Protein AF-A0A351PUJ9-F1 (afdb_monomer_lite)

Structure (mmCIF, N/CA/C/O backbone):
data_AF-A0A351PUJ9-F1
#
_entry.id   AF-A0A351PUJ9-F1
#
loop_
_atom_site.group_PDB
_atom_site.id
_atom_site.type_symbol
_atom_site.label_atom_id
_atom_site.label_alt_id
_atom_site.label_comp_id
_atom_site.label_asym_id
_atom_site.label_entity_id
_atom_site.label_seq_id
_atom_site.pdbx_PDB_ins_code
_atom_site.Cartn_x
_atom_site.Cartn_y
_atom_site.Cartn_z
_atom_site.occupancy
_atom_site.B_iso_or_equiv
_atom_site.auth_seq_id
_atom_site.auth_comp_id
_atom_site.auth_asym_id
_atom_site.auth_atom_id
_atom_site.pdbx_PDB_model_num
ATOM 1 N N . MET A 1 1 ? 16.193 2.023 -8.581 1.00 80.88 1 MET A N 1
ATOM 2 C CA . MET A 1 1 ? 16.525 2.423 -7.193 1.00 80.88 1 MET A CA 1
ATOM 3 C C . MET A 1 1 ? 15.844 3.734 -6.791 1.00 80.88 1 MET A C 1
ATOM 5 O O . MET A 1 1 ? 15.131 3.721 -5.800 1.00 80.88 1 MET A O 1
ATOM 9 N N . LEU A 1 2 ? 15.956 4.816 -7.578 1.00 89.56 2 LEU A N 1
ATOM 10 C CA . LEU A 1 2 ? 15.273 6.098 -7.311 1.00 89.56 2 LEU A CA 1
ATOM 11 C C . LEU A 1 2 ? 13.750 5.956 -7.103 1.00 89.56 2 LEU A C 1
ATOM 13 O O . LEU A 1 2 ? 13.223 6.406 -6.091 1.00 89.56 2 LEU A O 1
ATOM 17 N N . TRP A 1 3 ? 13.054 5.259 -8.008 1.00 88.69 3 TRP A N 1
ATOM 18 C CA . TRP A 1 3 ? 11.604 5.037 -7.907 1.00 88.69 3 TRP A CA 1
ATOM 19 C C . TRP A 1 3 ? 11.187 4.289 -6.636 1.00 88.69 3 TRP A C 1
ATOM 21 O O . TRP A 1 3 ? 10.199 4.667 -6.012 1.00 88.69 3 TRP A O 1
ATOM 31 N N . LYS A 1 4 ? 11.984 3.300 -6.194 1.00 90.38 4 LYS A N 1
ATOM 32 C CA . LYS A 1 4 ? 11.717 2.564 -4.948 1.00 90.38 4 LYS A CA 1
ATOM 33 C C . LYS A 1 4 ? 11.700 3.505 -3.737 1.00 90.38 4 LYS A C 1
ATOM 35 O O . LYS A 1 4 ? 10.808 3.392 -2.900 1.00 90.38 4 LYS A O 1
ATOM 40 N N . VAL A 1 5 ? 12.653 4.446 -3.685 1.00 92.44 5 VAL A N 1
ATOM 41 C CA . VAL A 1 5 ? 12.770 5.466 -2.627 1.00 92.44 5 VAL A CA 1
ATOM 42 C C . VAL A 1 5 ? 11.582 6.427 -2.667 1.00 92.44 5 VAL A C 1
ATOM 44 O O . VAL A 1 5 ? 10.993 6.702 -1.628 1.00 92.44 5 VAL A O 1
ATOM 47 N N . ILE A 1 6 ? 11.201 6.916 -3.852 1.00 93.00 6 ILE A N 1
ATOM 48 C CA . ILE A 1 6 ? 10.072 7.850 -4.007 1.00 93.00 6 ILE A CA 1
ATOM 49 C C . ILE A 1 6 ? 8.769 7.205 -3.522 1.00 93.00 6 ILE A C 1
ATOM 51 O O . ILE A 1 6 ? 8.042 7.811 -2.738 1.00 93.00 6 ILE A O 1
ATOM 55 N N . ILE A 1 7 ? 8.502 5.960 -3.931 1.00 92.44 7 ILE A N 1
ATOM 56 C CA . ILE A 1 7 ? 7.315 5.208 -3.500 1.00 92.44 7 ILE A CA 1
ATOM 57 C C . ILE A 1 7 ? 7.341 4.983 -1.984 1.00 92.44 7 ILE A C 1
ATOM 59 O O . ILE A 1 7 ? 6.320 5.178 -1.328 1.00 92.44 7 ILE A O 1
ATOM 63 N N . LEU A 1 8 ? 8.502 4.657 -1.401 1.00 93.62 8 LEU A N 1
ATOM 64 C CA . LEU A 1 8 ? 8.636 4.522 0.052 1.00 93.62 8 LEU A CA 1
ATOM 65 C C . LEU A 1 8 ? 8.309 5.834 0.780 1.00 93.62 8 LEU A C 1
ATOM 67 O O . LEU A 1 8 ? 7.551 5.821 1.746 1.00 93.62 8 LEU A O 1
ATOM 71 N N . LEU A 1 9 ? 8.857 6.964 0.324 1.00 93.38 9 LEU A N 1
ATOM 72 C CA . LEU A 1 9 ? 8.599 8.273 0.930 1.00 93.38 9 LEU A CA 1
ATOM 73 C C . LEU A 1 9 ? 7.112 8.645 0.854 1.00 93.38 9 LEU A C 1
ATOM 75 O O . LEU A 1 9 ? 6.554 9.133 1.837 1.00 93.38 9 LEU A O 1
ATOM 79 N N . LEU A 1 10 ? 6.454 8.356 -0.275 1.00 92.00 10 LEU A N 1
ATOM 80 C CA . LEU A 1 10 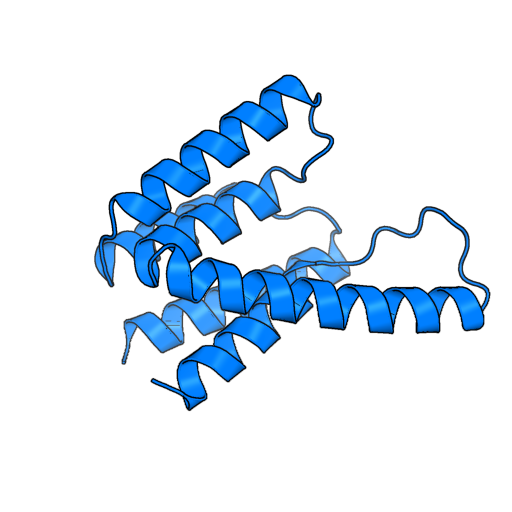? 5.011 8.546 -0.430 1.00 92.00 10 LEU A CA 1
ATOM 81 C C . LEU A 1 10 ? 4.212 7.654 0.527 1.00 92.00 10 LEU A C 1
ATOM 83 O O . LEU A 1 10 ? 3.301 8.148 1.185 1.00 92.00 10 LEU A O 1
ATOM 87 N N . LEU A 1 11 ? 4.572 6.374 0.663 1.00 91.31 11 LEU A N 1
ATOM 88 C CA . LEU A 1 11 ? 3.921 5.450 1.598 1.00 91.31 11 LEU A CA 1
ATOM 89 C C . LEU A 1 11 ? 4.113 5.862 3.060 1.00 91.31 11 LEU A C 1
ATOM 91 O O . LEU A 1 11 ? 3.186 5.740 3.856 1.00 91.31 11 LEU A O 1
ATOM 95 N N . ILE A 1 12 ? 5.287 6.376 3.432 1.00 92.38 12 ILE A N 1
ATOM 96 C CA . ILE A 1 12 ? 5.528 6.923 4.774 1.00 92.38 12 ILE A CA 1
ATOM 97 C C . ILE A 1 12 ? 4.640 8.149 5.008 1.00 92.38 12 ILE A C 1
ATOM 99 O O . ILE A 1 12 ? 3.997 8.251 6.051 1.00 92.38 12 ILE A O 1
ATOM 103 N N . TYR A 1 13 ? 4.551 9.053 4.031 1.00 90.69 13 TYR A N 1
ATOM 104 C CA . TYR A 1 13 ? 3.692 10.230 4.137 1.00 90.69 13 TYR A CA 1
ATOM 105 C C . TYR A 1 13 ? 2.207 9.849 4.256 1.00 90.69 13 TYR A C 1
ATOM 107 O O . TYR A 1 13 ? 1.506 10.346 5.138 1.00 90.69 13 TYR A O 1
ATOM 115 N N . MET A 1 14 ? 1.741 8.905 3.435 1.00 87.75 14 MET A N 1
ATOM 116 C CA . MET A 1 14 ? 0.382 8.363 3.512 1.00 87.75 14 MET A CA 1
ATOM 117 C C . MET A 1 14 ? 0.119 7.620 4.823 1.00 87.75 14 MET A C 1
ATOM 119 O O . MET A 1 14 ? -0.970 7.735 5.370 1.00 87.75 14 MET A O 1
ATOM 123 N N . SER A 1 15 ? 1.102 6.889 5.350 1.00 88.19 15 SER A N 1
ATOM 124 C CA . SER A 1 15 ? 1.028 6.222 6.654 1.00 88.19 15 SER A CA 1
ATOM 125 C C . SER A 1 15 ? 0.801 7.240 7.777 1.00 88.19 15 SER A C 1
ATOM 127 O O . SER A 1 15 ? -0.090 7.063 8.608 1.00 88.19 15 SER A O 1
ATOM 129 N N . CYS A 1 16 ? 1.522 8.366 7.750 1.00 85.12 16 CYS A N 1
ATOM 130 C CA . CYS A 1 16 ? 1.287 9.479 8.668 1.00 85.12 16 CYS A CA 1
ATOM 131 C C . CYS A 1 16 ? -0.119 10.081 8.499 1.00 85.12 16 CYS A C 1
ATOM 133 O O . CYS A 1 16 ? -0.802 10.318 9.497 1.00 85.12 16 CYS A O 1
ATOM 135 N N . GLU A 1 17 ? -0.584 10.308 7.263 1.00 83.44 17 GLU A N 1
ATOM 136 C CA . GLU A 1 17 ? -1.952 10.790 7.021 1.00 83.44 17 GLU A CA 1
ATOM 137 C C . GLU A 1 17 ? -3.017 9.810 7.528 1.00 83.44 17 GLU A C 1
ATOM 139 O O . GLU A 1 17 ? -4.001 10.241 8.128 1.00 83.44 17 GLU A O 1
ATOM 144 N N . ASP A 1 18 ? -2.827 8.508 7.330 1.00 81.50 18 ASP A N 1
ATOM 145 C CA . ASP A 1 18 ? -3.783 7.476 7.728 1.00 81.50 18 ASP A CA 1
ATOM 146 C C . ASP A 1 18 ? -3.899 7.375 9.258 1.00 81.50 18 ASP A C 1
ATOM 148 O O . ASP A 1 18 ? -5.003 7.327 9.808 1.00 81.50 18 ASP A O 1
ATOM 152 N N . ILE A 1 19 ? -2.771 7.475 9.972 1.00 80.19 19 ILE A N 1
ATOM 153 C CA . ILE A 1 19 ? -2.740 7.518 11.442 1.00 80.19 19 ILE A CA 1
ATOM 154 C C . ILE A 1 19 ? -3.442 8.776 11.980 1.00 80.19 19 ILE A C 1
ATOM 156 O O . ILE A 1 19 ? -4.212 8.685 12.941 1.00 80.19 19 ILE A O 1
ATOM 160 N N . ILE A 1 20 ? -3.185 9.946 11.382 1.00 72.94 20 ILE A N 1
ATOM 161 C CA . ILE A 1 20 ? -3.642 11.244 11.909 1.00 72.94 20 ILE A CA 1
ATOM 162 C C . ILE A 1 20 ? -5.083 11.553 11.488 1.00 72.94 20 ILE A C 1
ATOM 164 O O 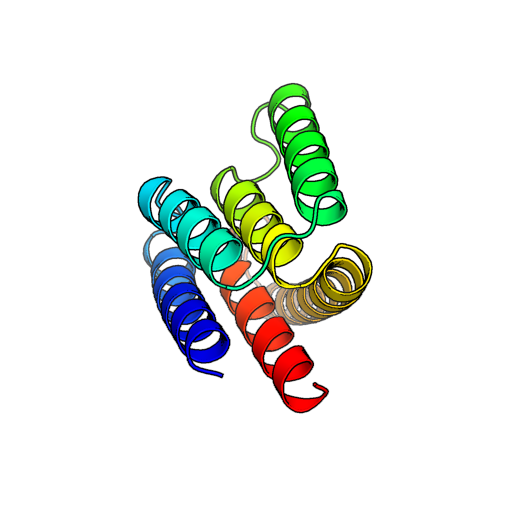. ILE A 1 20 ? -5.914 11.922 12.317 1.00 72.94 20 ILE A O 1
ATOM 168 N N . LYS A 1 21 ? -5.391 11.433 10.194 1.00 69.81 21 LYS A N 1
ATOM 169 C CA . LYS A 1 21 ? -6.653 11.893 9.594 1.00 69.81 21 LYS A CA 1
ATOM 170 C C . LYS A 1 21 ? -7.672 10.770 9.410 1.00 69.81 21 LYS A C 1
ATOM 172 O O . LYS A 1 21 ? -8.847 11.067 9.186 1.00 69.81 21 LYS A O 1
ATOM 177 N N . LYS A 1 22 ? -7.253 9.496 9.481 1.00 64.81 22 LYS A N 1
ATOM 178 C CA . LYS A 1 22 ? -8.081 8.303 9.186 1.00 64.81 22 LYS A CA 1
ATOM 179 C C . LYS A 1 22 ? -8.838 8.389 7.852 1.00 64.81 22 LYS A C 1
ATOM 181 O O . LYS A 1 22 ? -9.915 7.806 7.686 1.00 64.81 22 LYS A O 1
ATOM 186 N N . ARG A 1 23 ? -8.304 9.193 6.933 1.00 61.56 23 ARG A N 1
ATOM 187 C CA . ARG A 1 23 ? -8.775 9.423 5.571 1.00 61.56 23 ARG A CA 1
ATOM 188 C C . ARG A 1 23 ? -7.535 9.643 4.729 1.00 61.56 23 ARG A C 1
ATOM 190 O O . ARG A 1 23 ? -6.772 10.568 4.992 1.00 61.56 23 ARG A O 1
ATOM 197 N N . ILE A 1 24 ? -7.369 8.808 3.721 1.00 61.81 24 ILE A N 1
ATOM 198 C CA . ILE A 1 24 ? -6.311 8.966 2.734 1.00 61.81 24 ILE A CA 1
ATOM 199 C C . ILE A 1 24 ? -6.835 9.927 1.670 1.00 61.81 24 ILE A C 1
ATOM 201 O O . ILE A 1 24 ? -7.944 9.756 1.153 1.00 61.81 24 ILE A O 1
ATOM 205 N N . SER A 1 25 ? -6.061 10.965 1.363 1.00 71.31 25 SER A N 1
ATOM 206 C CA . SER A 1 25 ? -6.417 11.912 0.313 1.00 71.31 25 SER A CA 1
ATOM 207 C C . SER A 1 25 ? -6.296 11.257 -1.072 1.00 71.31 25 SER A C 1
ATOM 209 O O . SER A 1 25 ? -5.282 10.650 -1.417 1.00 71.31 25 SER A O 1
ATOM 211 N N . VAL A 1 26 ? -7.342 11.396 -1.895 1.00 75.19 26 VAL A N 1
ATOM 212 C CA . VAL A 1 26 ? -7.397 10.842 -3.265 1.00 75.19 26 VAL A CA 1
ATOM 213 C C . VAL A 1 26 ? -6.225 11.346 -4.118 1.00 75.19 26 VAL A C 1
ATOM 215 O O . VAL A 1 26 ? -5.683 10.608 -4.938 1.00 75.19 26 VAL A O 1
ATOM 218 N N . LEU A 1 27 ? -5.786 12.583 -3.863 1.00 78.81 27 LEU A N 1
ATOM 219 C CA . LEU A 1 27 ? -4.641 13.211 -4.521 1.00 78.81 27 LEU A CA 1
ATOM 220 C C . LEU A 1 27 ? -3.354 12.403 -4.329 1.00 78.81 27 LEU A C 1
ATOM 222 O O . LEU A 1 27 ? -2.691 12.080 -5.313 1.00 78.81 27 LEU A O 1
ATOM 226 N N . LEU A 1 28 ? -3.026 12.009 -3.096 1.00 83.12 28 LEU A N 1
ATOM 227 C CA . LEU A 1 28 ? -1.832 11.204 -2.840 1.00 83.12 28 LEU A CA 1
ATOM 228 C C . LEU A 1 28 ? -1.936 9.830 -3.499 1.00 83.12 28 LEU A C 1
ATOM 230 O O . LEU A 1 28 ? -0.967 9.369 -4.097 1.00 83.12 28 LEU A O 1
ATOM 234 N N . GLY A 1 29 ? -3.111 9.196 -3.430 1.00 84.31 29 GLY A N 1
ATOM 235 C CA . GLY A 1 29 ? -3.368 7.916 -4.096 1.00 84.31 29 GLY A CA 1
ATOM 236 C C . GLY A 1 29 ? -3.102 7.985 -5.599 1.00 84.31 29 GLY A C 1
ATOM 237 O O . GLY A 1 29 ? -2.395 7.146 -6.153 1.00 84.31 29 GLY A O 1
ATOM 238 N N . SER A 1 30 ? -3.597 9.038 -6.250 1.00 85.38 30 SER A N 1
ATOM 239 C CA . SER A 1 30 ? -3.360 9.269 -7.676 1.00 85.38 30 SER A CA 1
ATOM 240 C C . SER A 1 30 ? -1.887 9.558 -8.001 1.00 85.38 30 SER A C 1
ATOM 242 O O . SER A 1 30 ? -1.366 9.037 -8.985 1.00 85.38 30 SER A O 1
ATOM 244 N N . LEU A 1 31 ? -1.178 10.305 -7.145 1.00 90.94 31 LEU A N 1
ATOM 245 C CA . LEU A 1 31 ? 0.251 10.583 -7.311 1.00 90.94 31 LEU A CA 1
ATOM 246 C C . LEU A 1 31 ? 1.098 9.304 -7.201 1.00 90.94 31 LEU A C 1
ATOM 248 O O . LEU A 1 31 ? 2.058 9.125 -7.953 1.00 90.94 31 LEU A O 1
ATOM 252 N N . LEU A 1 32 ? 0.721 8.389 -6.304 1.00 90.81 32 LEU A N 1
ATOM 253 C CA . LEU A 1 32 ? 1.373 7.087 -6.168 1.00 90.81 32 LEU A CA 1
ATOM 254 C C . LEU A 1 32 ? 1.216 6.258 -7.449 1.00 90.81 32 LEU A C 1
ATOM 256 O O . LEU A 1 32 ? 2.192 5.696 -7.928 1.00 90.81 32 LEU A O 1
ATOM 260 N N . ILE A 1 33 ? 0.032 6.248 -8.064 1.00 90.75 33 ILE A N 1
ATOM 261 C CA . ILE A 1 33 ? -0.200 5.557 -9.344 1.00 90.75 33 ILE A CA 1
ATOM 262 C C . ILE A 1 33 ? 0.667 6.144 -10.466 1.00 90.75 33 ILE A C 1
ATOM 264 O O . ILE A 1 33 ? 1.284 5.392 -11.219 1.00 90.75 33 ILE A O 1
ATOM 268 N N . ILE A 1 34 ? 0.749 7.474 -10.569 1.00 90.69 34 ILE A N 1
ATOM 269 C CA . ILE A 1 34 ? 1.552 8.147 -11.604 1.00 90.69 34 ILE A CA 1
ATOM 270 C C . ILE A 1 34 ? 3.041 7.818 -11.432 1.00 90.69 34 ILE A C 1
ATOM 272 O O . ILE A 1 34 ? 3.719 7.465 -12.396 1.00 90.69 34 ILE A O 1
ATOM 276 N N . THR A 1 35 ? 3.550 7.905 -10.202 1.00 90.00 35 THR A N 1
ATOM 277 C CA . THR A 1 35 ? 4.959 7.597 -9.901 1.00 90.00 35 THR A CA 1
ATOM 278 C C . THR A 1 35 ? 5.280 6.115 -10.078 1.00 90.00 35 THR A C 1
ATOM 280 O O . THR A 1 35 ? 6.337 5.788 -10.614 1.00 90.00 35 THR A O 1
ATOM 283 N N . ALA A 1 36 ? 4.358 5.223 -9.708 1.00 89.75 36 A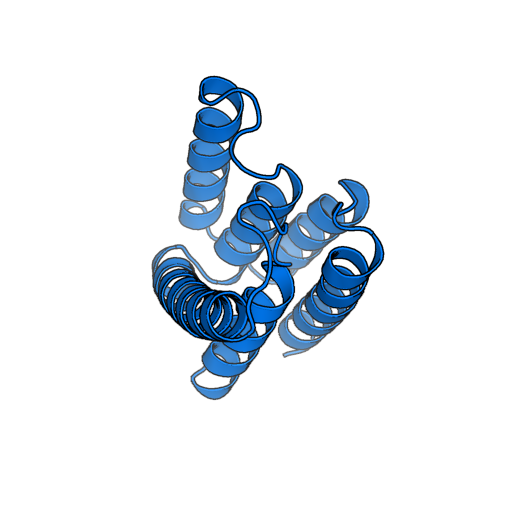LA A N 1
ATOM 284 C CA . ALA A 1 36 ? 4.455 3.794 -9.973 1.00 89.75 36 ALA A CA 1
ATOM 285 C C . ALA A 1 36 ? 4.560 3.513 -11.473 1.00 89.75 36 ALA A C 1
ATOM 287 O O . ALA A 1 36 ? 5.530 2.890 -11.890 1.00 89.75 36 ALA A O 1
ATOM 288 N N . ALA A 1 37 ? 3.635 4.045 -12.279 1.00 89.75 37 ALA A N 1
ATOM 289 C CA . ALA A 1 37 ? 3.609 3.851 -13.728 1.00 89.75 37 ALA A CA 1
ATOM 290 C C . ALA A 1 37 ? 4.874 4.380 -14.428 1.00 89.75 37 ALA A C 1
ATOM 292 O O . ALA A 1 37 ? 5.341 3.776 -15.391 1.00 89.75 37 ALA A O 1
ATOM 293 N N . ALA A 1 38 ? 5.454 5.480 -13.933 1.00 89.56 38 ALA A N 1
ATOM 294 C CA . ALA A 1 38 ? 6.722 6.010 -14.437 1.00 89.56 38 ALA A CA 1
ATOM 295 C C . ALA A 1 38 ? 7.936 5.135 -14.061 1.00 89.56 38 ALA A C 1
ATOM 297 O O . ALA A 1 38 ? 8.930 5.107 -14.787 1.00 89.56 38 ALA A O 1
ATOM 298 N N . GLY A 1 39 ? 7.868 4.428 -12.928 1.00 84.94 39 GLY A N 1
ATOM 299 C CA . GLY A 1 39 ? 8.925 3.542 -12.440 1.00 84.94 39 GLY A CA 1
ATOM 300 C C . GLY A 1 39 ? 8.831 2.090 -12.915 1.00 84.94 39 GLY A C 1
ATOM 301 O O . GLY A 1 39 ? 9.830 1.374 -12.835 1.00 84.94 39 GLY A O 1
ATOM 302 N N . GLY A 1 40 ? 7.660 1.655 -13.384 1.00 83.88 40 GLY A N 1
ATOM 303 C CA . GLY A 1 40 ? 7.381 0.309 -13.878 1.00 83.88 40 GLY A CA 1
ATOM 304 C C . GLY A 1 40 ? 5.902 0.139 -14.238 1.00 83.88 40 GLY A C 1
ATOM 305 O O . GLY A 1 40 ? 5.028 0.717 -13.596 1.00 83.88 40 GLY A O 1
ATOM 306 N N . PHE A 1 41 ? 5.606 -0.647 -15.274 1.00 88.00 41 PHE A N 1
ATOM 307 C CA . PHE A 1 41 ? 4.234 -0.827 -15.749 1.00 88.00 41 PHE A CA 1
ATOM 308 C C . PHE A 1 41 ? 3.863 -2.305 -15.859 1.00 88.00 41 PHE A C 1
ATOM 310 O O . PHE A 1 41 ? 4.261 -2.992 -16.799 1.00 88.00 41 PHE A O 1
ATOM 317 N N . ASN A 1 42 ? 3.054 -2.778 -14.910 1.00 89.94 42 ASN A N 1
ATOM 318 C CA . ASN A 1 42 ? 2.496 -4.125 -14.912 1.00 89.94 42 ASN A CA 1
ATOM 319 C C . ASN A 1 42 ? 0.987 -4.095 -15.187 1.00 89.94 42 ASN A C 1
ATOM 321 O O . ASN A 1 42 ? 0.194 -3.690 -14.334 1.00 89.94 42 ASN A O 1
ATOM 325 N N . LEU A 1 43 ? 0.572 -4.595 -16.358 1.00 88.88 43 LEU A N 1
ATOM 326 C CA . LEU A 1 43 ? -0.848 -4.694 -16.735 1.00 88.88 43 LEU A CA 1
ATOM 327 C C . LEU A 1 43 ? -1.672 -5.518 -15.740 1.00 88.88 43 LEU A C 1
ATOM 329 O O . LEU A 1 43 ? -2.832 -5.198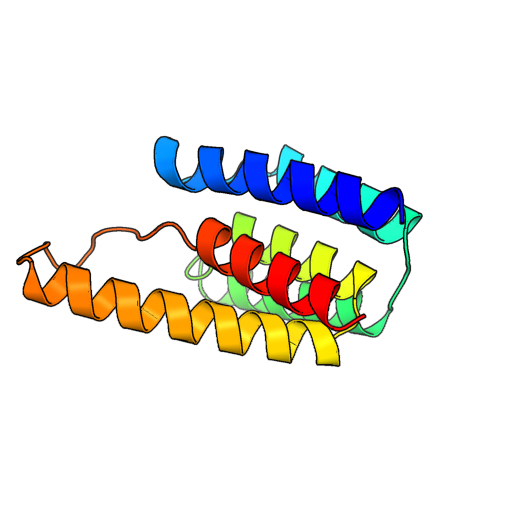 -15.485 1.00 88.88 43 LEU A O 1
ATOM 333 N N . SER A 1 44 ? -1.077 -6.567 -15.171 1.00 88.75 44 SER A N 1
ATOM 334 C CA . SER A 1 44 ? -1.737 -7.406 -14.171 1.00 88.75 44 SER A CA 1
ATOM 335 C C . SER A 1 44 ? -2.121 -6.592 -12.932 1.00 88.75 44 SER A C 1
ATOM 337 O O . SER A 1 44 ? -3.227 -6.740 -12.415 1.00 88.75 44 SER A O 1
ATOM 339 N N . GLY A 1 45 ? -1.247 -5.681 -12.498 1.00 87.25 45 GLY A N 1
ATOM 340 C CA . GLY A 1 45 ? -1.486 -4.784 -11.372 1.00 87.25 45 GLY A CA 1
ATOM 341 C C . GLY A 1 45 ? -2.615 -3.793 -11.626 1.00 87.25 45 GLY A C 1
ATOM 342 O O . GLY A 1 45 ? -3.470 -3.594 -10.764 1.00 87.25 45 GLY A O 1
ATOM 343 N N . LEU A 1 46 ? -2.668 -3.232 -12.838 1.00 88.19 46 LEU A N 1
ATOM 344 C CA . LEU A 1 46 ? -3.772 -2.372 -13.268 1.00 88.19 46 LEU A CA 1
ATOM 345 C C . LEU A 1 46 ? -5.107 -3.132 -13.257 1.00 88.19 46 LEU A C 1
ATOM 347 O O . LEU A 1 46 ? -6.102 -2.628 -12.738 1.00 88.19 46 LEU A O 1
ATOM 351 N N . ALA A 1 47 ? -5.124 -4.354 -13.798 1.00 89.44 47 ALA A N 1
ATOM 352 C CA . ALA A 1 47 ? -6.315 -5.196 -13.824 1.00 89.44 47 ALA A CA 1
ATOM 353 C C . ALA A 1 47 ? -6.795 -5.539 -12.404 1.00 89.44 47 ALA A C 1
ATOM 355 O O . ALA A 1 47 ? -7.984 -5.417 -12.114 1.00 89.44 47 ALA A O 1
ATOM 356 N N . ALA A 1 48 ? -5.879 -5.893 -11.498 1.00 87.69 48 ALA A N 1
ATOM 357 C CA . ALA A 1 48 ? -6.204 -6.149 -10.097 1.00 87.69 48 ALA A CA 1
ATOM 358 C C . ALA A 1 48 ? -6.788 -4.904 -9.406 1.00 87.69 48 ALA A C 1
ATOM 360 O O . ALA A 1 48 ? -7.809 -4.996 -8.722 1.00 87.69 48 ALA A O 1
ATOM 361 N N . GLY A 1 49 ? -6.196 -3.729 -9.637 1.00 87.69 49 GLY A N 1
ATOM 362 C CA . GLY A 1 49 ? -6.716 -2.457 -9.133 1.00 87.69 49 GLY A CA 1
ATOM 363 C C . GLY A 1 49 ? -8.121 -2.137 -9.646 1.00 87.69 49 GLY A C 1
ATOM 364 O O . GLY A 1 49 ? -8.997 -1.747 -8.873 1.00 87.69 49 GLY A O 1
ATOM 365 N N . PHE A 1 50 ? -8.378 -2.380 -10.933 1.00 88.44 50 PHE A N 1
ATOM 366 C CA . PHE A 1 50 ? -9.699 -2.192 -11.531 1.00 88.44 50 PHE A CA 1
ATOM 367 C C . PHE A 1 50 ? -10.757 -3.122 -10.918 1.00 88.44 50 PHE A C 1
ATOM 369 O O . PHE A 1 50 ? -11.860 -2.678 -10.599 1.00 88.44 50 PHE A O 1
ATOM 376 N N . VAL A 1 51 ? -10.414 -4.392 -10.681 1.00 89.19 51 VAL A N 1
ATOM 377 C CA . VAL A 1 51 ? -11.304 -5.346 -9.997 1.00 89.19 51 VAL A CA 1
ATOM 378 C C . VAL A 1 51 ? -11.625 -4.875 -8.575 1.00 89.19 51 VAL A C 1
ATOM 380 O O . VAL A 1 51 ? -12.791 -4.878 -8.179 1.00 89.19 51 VAL A O 1
ATOM 383 N N . LEU A 1 52 ? -10.627 -4.410 -7.819 1.00 86.31 52 LEU A N 1
ATOM 384 C CA . LEU A 1 52 ? -10.837 -3.878 -6.467 1.00 86.31 52 LEU A CA 1
ATOM 385 C C . LEU A 1 52 ? -11.706 -2.618 -6.461 1.00 86.31 52 LEU A C 1
ATOM 387 O O . LEU A 1 52 ? -12.568 -2.470 -5.597 1.00 86.31 52 LEU A O 1
ATOM 391 N N . TYR A 1 53 ? -11.531 -1.737 -7.445 1.00 87.19 53 TYR A N 1
ATOM 392 C CA . TYR A 1 53 ? -12.380 -0.562 -7.614 1.00 87.19 53 TYR A CA 1
ATOM 393 C C . TYR A 1 53 ? -13.847 -0.940 -7.878 1.00 87.19 53 TYR A C 1
ATOM 395 O O . TYR A 1 53 ? -14.757 -0.360 -7.282 1.00 87.19 53 TYR A O 1
ATOM 403 N N . LEU A 1 54 ? -14.097 -1.947 -8.721 1.00 87.50 54 LEU A N 1
ATOM 404 C CA . LEU A 1 54 ? -15.451 -2.461 -8.946 1.00 87.50 54 LEU A CA 1
ATOM 405 C C . LEU A 1 54 ? -16.051 -3.049 -7.664 1.00 87.50 54 LEU A C 1
ATOM 407 O O . LEU A 1 54 ? -17.196 -2.743 -7.333 1.00 87.50 54 LEU A O 1
ATOM 411 N N . LEU A 1 55 ? -15.276 -3.835 -6.911 1.00 84.88 55 LEU A N 1
ATOM 412 C CA . LEU A 1 55 ? -15.711 -4.395 -5.628 1.00 84.88 55 LEU A CA 1
ATOM 413 C C . LEU A 1 55 ? -16.043 -3.304 -4.605 1.00 84.88 55 LEU A C 1
ATOM 415 O O . LEU A 1 55 ? -17.059 -3.400 -3.918 1.00 84.88 55 LEU A O 1
ATOM 419 N N . MET A 1 56 ? -15.244 -2.239 -4.534 1.00 84.62 56 MET A N 1
ATOM 420 C CA . MET A 1 56 ? -15.521 -1.074 -3.688 1.00 84.62 56 MET A CA 1
ATOM 421 C C . MET A 1 56 ? -16.873 -0.440 -4.037 1.00 84.62 56 MET A C 1
ATOM 423 O O . MET A 1 56 ? -17.678 -0.156 -3.151 1.00 84.62 56 MET A O 1
ATOM 427 N N . LYS A 1 57 ? -17.157 -0.278 -5.335 1.00 84.44 57 LYS A N 1
ATOM 428 C CA . LYS A 1 57 ? -18.419 0.303 -5.808 1.00 84.44 57 LYS A CA 1
ATOM 429 C C . LYS A 1 57 ? -19.622 -0.592 -5.497 1.00 84.44 57 LYS A C 1
ATOM 431 O O . LYS A 1 57 ? -20.672 -0.083 -5.121 1.00 84.44 57 LYS A O 1
ATOM 436 N N . ILE A 1 58 ? -19.470 -1.912 -5.625 1.00 86.06 58 ILE A N 1
ATOM 437 C CA . ILE A 1 58 ? -20.527 -2.891 -5.320 1.00 86.06 58 ILE A CA 1
ATOM 438 C C . ILE A 1 58 ? -20.796 -2.967 -3.810 1.00 86.06 58 ILE A C 1
ATOM 440 O O . ILE A 1 58 ? -21.944 -3.093 -3.395 1.00 86.06 58 ILE A O 1
ATOM 444 N N . THR A 1 59 ? -19.754 -2.866 -2.981 1.00 81.62 59 THR A N 1
ATOM 445 C CA . THR A 1 59 ? -19.861 -2.954 -1.512 1.00 81.62 59 THR A CA 1
ATOM 446 C C . THR A 1 59 ? -20.285 -1.647 -0.838 1.00 81.62 59 THR A C 1
ATOM 448 O O . THR A 1 59 ? -20.425 -1.622 0.383 1.00 81.62 59 THR A O 1
ATOM 451 N N . GLY A 1 60 ? -20.509 -0.573 -1.605 1.00 73.88 60 GLY A N 1
ATOM 452 C CA . GLY A 1 60 ? -20.961 0.717 -1.078 1.00 73.88 60 GLY A CA 1
ATOM 453 C C . GLY A 1 60 ? -19.926 1.390 -0.175 1.00 73.88 60 GLY A C 1
ATOM 454 O O . GLY A 1 60 ? -20.263 1.793 0.934 1.00 73.88 60 GLY A O 1
ATOM 455 N N . ASP A 1 61 ? -18.669 1.469 -0.631 1.00 67.75 61 ASP A N 1
ATOM 456 C CA . ASP A 1 61 ? -17.521 2.017 0.120 1.00 67.75 61 ASP A CA 1
ATOM 457 C C . ASP A 1 61 ? -17.146 1.222 1.387 1.00 67.75 61 ASP A C 1
ATOM 459 O O . ASP A 1 61 ? -16.512 1.741 2.312 1.00 67.75 61 ASP A O 1
ATOM 463 N N . GLY A 1 62 ? -17.490 -0.071 1.429 1.00 64.56 62 GLY A N 1
ATOM 464 C CA . GLY A 1 62 ? -17.000 -0.987 2.465 1.00 64.56 62 GLY A CA 1
ATOM 465 C C . GLY A 1 62 ? -15.471 -1.126 2.460 1.00 64.56 62 GLY A C 1
ATOM 466 O O . GLY A 1 62 ? -14.861 -1.322 3.511 1.00 64.56 62 GLY A O 1
ATOM 467 N N . ILE A 1 63 ? -14.852 -0.970 1.286 1.00 70.38 63 ILE A N 1
ATOM 468 C CA . ILE A 1 63 ? -13.401 -0.858 1.104 1.00 70.38 63 ILE A CA 1
ATOM 469 C C . ILE A 1 63 ? -13.031 0.628 1.070 1.00 70.38 63 ILE A C 1
ATOM 471 O O . ILE A 1 63 ? -13.663 1.413 0.364 1.00 70.38 63 ILE A O 1
ATOM 475 N N . GLY A 1 64 ? -11.995 1.030 1.809 1.00 75.50 64 GLY A N 1
ATOM 476 C CA . GLY A 1 64 ? -11.514 2.407 1.785 1.00 75.50 64 GLY A CA 1
ATOM 477 C C . GLY A 1 64 ? -11.004 2.787 0.394 1.00 75.50 64 GLY A C 1
ATOM 478 O O . GLY A 1 64 ? -10.057 2.186 -0.105 1.00 75.50 64 GLY A O 1
ATOM 479 N N . GLY A 1 65 ? -11.582 3.820 -0.228 1.00 76.81 65 GLY A N 1
ATOM 480 C CA . GLY A 1 65 ? -11.153 4.259 -1.566 1.00 76.81 65 GLY A CA 1
ATOM 481 C C . GLY A 1 65 ? -9.681 4.672 -1.653 1.00 76.81 65 GLY A C 1
ATOM 482 O O . GLY A 1 65 ? -9.062 4.543 -2.706 1.00 76.81 65 GLY A O 1
ATOM 483 N N . GLY A 1 66 ? -9.086 5.093 -0.534 1.00 79.75 66 GLY A N 1
ATOM 484 C CA . GLY A 1 66 ? -7.643 5.303 -0.434 1.00 79.75 66 GLY A CA 1
ATOM 485 C C . GLY A 1 66 ? -6.825 4.021 -0.586 1.00 79.75 66 GLY A C 1
ATOM 486 O O . GLY A 1 66 ? -5.832 4.017 -1.309 1.00 79.75 66 GLY A O 1
ATOM 487 N N . ASP A 1 67 ? -7.273 2.926 0.031 1.00 84.38 67 ASP A N 1
ATOM 488 C CA . ASP A 1 67 ? -6.586 1.634 -0.018 1.00 84.38 67 ASP A CA 1
ATOM 489 C C . ASP A 1 67 ? -6.592 1.077 -1.442 1.00 84.38 67 ASP A C 1
ATOM 491 O O . ASP A 1 67 ? -5.570 0.592 -1.918 1.00 84.38 67 ASP A O 1
ATOM 495 N N . VAL A 1 68 ? -7.703 1.232 -2.173 1.00 88.06 68 VAL A N 1
ATOM 496 C CA . VAL A 1 68 ? -7.795 0.827 -3.587 1.00 88.06 68 VAL A CA 1
ATOM 497 C C . VAL A 1 68 ? -6.730 1.527 -4.432 1.00 88.06 68 VAL A C 1
ATOM 499 O O . VAL A 1 68 ? -6.074 0.877 -5.246 1.00 88.06 68 VAL A O 1
ATOM 502 N N . LEU A 1 69 ? -6.514 2.831 -4.235 1.00 90.12 69 LEU A N 1
ATOM 503 C CA . LEU A 1 69 ? -5.507 3.589 -4.987 1.00 90.12 69 LEU A CA 1
ATOM 504 C C . LEU A 1 69 ? -4.081 3.140 -4.652 1.00 90.12 69 LEU A C 1
ATOM 506 O O . LEU A 1 69 ? -3.266 2.975 -5.560 1.00 90.12 69 LEU A O 1
ATOM 510 N N . ILE A 1 70 ? -3.793 2.894 -3.371 1.00 91.06 70 ILE A N 1
ATOM 511 C CA . ILE A 1 70 ? -2.483 2.403 -2.923 1.00 91.06 70 ILE A CA 1
ATOM 512 C C . ILE A 1 70 ? -2.210 1.016 -3.506 1.00 91.06 70 ILE A C 1
ATOM 514 O O . ILE A 1 70 ? -1.155 0.798 -4.098 1.00 91.06 70 ILE A O 1
ATOM 518 N N . ILE A 1 71 ? -3.173 0.099 -3.398 1.00 92.31 71 ILE A N 1
ATOM 519 C CA . ILE A 1 71 ? -3.051 -1.268 -3.914 1.00 92.31 71 ILE A CA 1
ATOM 520 C C . ILE A 1 71 ? -2.876 -1.256 -5.436 1.00 92.31 71 ILE A C 1
ATOM 522 O O . ILE A 1 71 ? -2.033 -1.977 -5.963 1.00 92.31 71 ILE A O 1
ATOM 526 N N . THR A 1 72 ? -3.616 -0.399 -6.143 1.00 92.50 72 THR A N 1
ATOM 527 C CA . THR A 1 72 ? -3.495 -0.249 -7.600 1.00 92.50 72 THR A CA 1
ATOM 528 C C . THR A 1 72 ? -2.111 0.260 -7.997 1.00 92.50 72 THR A C 1
ATOM 530 O O . THR A 1 72 ? -1.479 -0.307 -8.886 1.00 92.50 72 THR A O 1
ATOM 533 N N . GLY A 1 73 ? -1.611 1.308 -7.335 1.00 92.56 73 GLY A N 1
ATOM 534 C CA . GLY A 1 73 ? -0.294 1.866 -7.636 1.00 92.56 73 GLY A CA 1
ATOM 535 C C . GLY A 1 73 ? 0.845 0.900 -7.299 1.00 92.56 73 GLY A C 1
ATOM 536 O O . GLY A 1 73 ? 1.750 0.710 -8.108 1.00 92.56 73 GLY A O 1
ATOM 537 N N . LEU A 1 74 ? 0.772 0.207 -6.160 1.00 92.94 74 LEU A N 1
ATOM 538 C CA . LEU A 1 74 ? 1.744 -0.830 -5.809 1.00 92.94 74 LEU A CA 1
ATOM 539 C C . LEU A 1 74 ? 1.700 -2.013 -6.780 1.00 92.94 74 LEU A C 1
ATOM 541 O O . LEU A 1 74 ? 2.749 -2.482 -7.207 1.00 92.94 74 LEU A O 1
ATOM 545 N N . GLY A 1 75 ? 0.509 -2.459 -7.183 1.00 93.00 75 GLY A N 1
ATOM 546 C CA . GLY A 1 75 ? 0.350 -3.522 -8.174 1.00 93.00 75 GLY A CA 1
ATOM 547 C C . GLY A 1 75 ? 0.925 -3.147 -9.534 1.00 93.00 75 GLY A C 1
ATOM 548 O O . GLY A 1 75 ? 1.579 -3.971 -10.169 1.00 93.00 75 GLY A O 1
ATOM 549 N N . LEU A 1 76 ? 0.718 -1.905 -9.979 1.00 93.56 76 LEU A N 1
ATOM 550 C CA . LEU A 1 76 ? 1.325 -1.381 -11.205 1.00 93.56 76 LEU A CA 1
ATOM 551 C C . LEU A 1 76 ? 2.852 -1.438 -11.149 1.00 93.56 76 LEU A C 1
ATOM 553 O O . LEU A 1 76 ? 3.482 -1.847 -12.124 1.00 93.56 76 LEU A O 1
ATOM 557 N N . TYR A 1 77 ? 3.434 -1.067 -10.008 1.00 92.75 77 TYR A N 1
ATOM 558 C CA . TYR A 1 77 ? 4.882 -1.036 -9.838 1.00 92.75 77 TYR A CA 1
ATOM 559 C C . TYR A 1 77 ? 5.502 -2.432 -9.687 1.00 92.75 77 TYR A C 1
ATOM 561 O O . TYR A 1 77 ? 6.483 -2.746 -10.355 1.00 92.75 77 TYR A O 1
ATOM 569 N N . MET A 1 78 ? 4.935 -3.262 -8.811 1.00 91.62 78 MET A N 1
ATOM 570 C CA . MET A 1 78 ? 5.545 -4.515 -8.354 1.00 91.62 78 MET A CA 1
ATOM 571 C C . MET A 1 78 ? 5.062 -5.740 -9.132 1.00 91.62 78 MET A C 1
ATOM 573 O O . MET A 1 78 ? 5.809 -6.702 -9.233 1.00 91.62 78 MET A O 1
ATOM 577 N N . GLY A 1 79 ? 3.844 -5.704 -9.679 1.00 91.50 79 GLY A N 1
ATOM 578 C CA . GLY A 1 79 ? 3.147 -6.885 -10.186 1.00 91.50 79 GLY A CA 1
ATOM 579 C C . GLY A 1 79 ? 2.194 -7.492 -9.152 1.00 91.50 79 GLY A C 1
ATOM 580 O O . GLY A 1 79 ? 2.248 -7.196 -7.959 1.00 91.50 79 GLY A O 1
ATOM 581 N N . VAL A 1 80 ? 1.258 -8.327 -9.616 1.00 90.25 80 VAL A N 1
ATOM 582 C CA . VAL A 1 80 ? 0.201 -8.904 -8.758 1.00 90.25 80 VAL A CA 1
ATOM 583 C C . VAL A 1 80 ? 0.750 -9.929 -7.774 1.00 90.25 80 VAL A C 1
ATOM 585 O O . VAL A 1 80 ? 0.255 -10.011 -6.656 1.00 90.25 80 VAL A O 1
ATOM 588 N N . VAL A 1 81 ? 1.754 -10.711 -8.166 1.00 91.50 81 VAL A N 1
ATOM 589 C CA . VAL A 1 81 ? 2.273 -11.804 -7.334 1.00 91.50 81 VAL A CA 1
ATOM 590 C C . VAL A 1 81 ? 2.954 -11.230 -6.089 1.00 91.50 81 VAL A C 1
ATOM 592 O O . VAL A 1 81 ? 2.606 -11.576 -4.962 1.00 91.50 81 VAL A O 1
ATOM 595 N N . GLU A 1 82 ? 3.856 -10.278 -6.291 1.00 91.81 82 GLU A N 1
ATOM 596 C CA . GLU A 1 82 ? 4.572 -9.529 -5.263 1.00 91.81 82 GLU A CA 1
ATOM 597 C C . GLU A 1 82 ? 3.605 -8.729 -4.390 1.00 91.81 82 GLU A C 1
ATOM 599 O O . GLU A 1 82 ? 3.725 -8.727 -3.164 1.00 91.81 82 GLU A O 1
ATOM 604 N N . LEU A 1 83 ? 2.603 -8.099 -5.013 1.00 92.75 83 LEU A N 1
ATOM 605 C CA . LEU A 1 83 ? 1.546 -7.389 -4.303 1.00 92.75 83 LEU A CA 1
ATOM 606 C C . LEU A 1 83 ? 0.744 -8.324 -3.387 1.00 92.75 83 L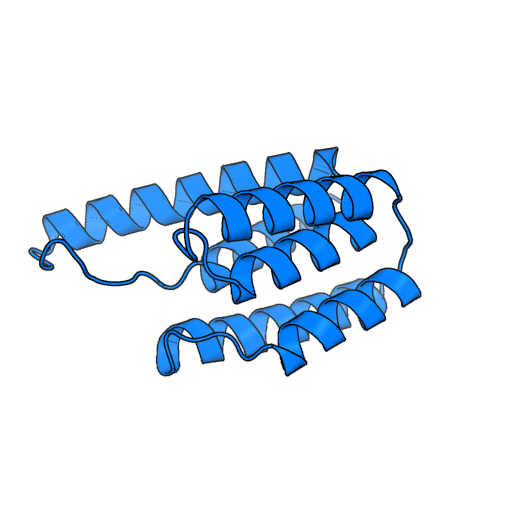EU A C 1
ATOM 608 O O . LEU A 1 83 ? 0.431 -7.935 -2.266 1.00 92.75 83 LEU A O 1
ATOM 612 N N . MET A 1 84 ? 0.417 -9.545 -3.822 1.00 91.81 84 MET A N 1
ATOM 613 C CA . MET A 1 84 ? -0.301 -10.513 -2.983 1.00 91.81 84 MET A CA 1
ATOM 614 C C . MET A 1 84 ? 0.526 -10.919 -1.763 1.00 91.81 84 MET A C 1
ATOM 616 O O . MET A 1 84 ? -0.007 -10.934 -0.655 1.00 91.81 84 MET A O 1
ATOM 620 N N . TYR A 1 85 ? 1.825 -11.188 -1.929 1.00 92.81 85 TYR A N 1
ATOM 621 C CA . TYR A 1 85 ? 2.707 -11.475 -0.793 1.00 92.81 85 TYR A CA 1
ATOM 622 C C . TYR A 1 85 ? 2.780 -10.300 0.184 1.00 92.81 85 TYR A C 1
ATOM 624 O O . TYR A 1 85 ? 2.648 -10.496 1.395 1.00 92.81 85 TYR A O 1
ATOM 632 N N . LEU A 1 86 ? 2.929 -9.082 -0.343 1.00 94.31 86 LEU A N 1
ATOM 633 C CA . LEU A 1 86 ? 2.946 -7.859 0.451 1.00 94.31 86 LEU A CA 1
ATOM 634 C C . LEU A 1 86 ? 1.641 -7.697 1.235 1.00 94.31 86 LEU A C 1
ATOM 636 O O . LEU A 1 86 ? 1.683 -7.511 2.447 1.00 94.31 86 LEU A O 1
ATOM 640 N N . LEU A 1 87 ? 0.487 -7.825 0.575 1.00 93.19 87 LEU A N 1
ATOM 641 C CA . LEU A 1 87 ? -0.819 -7.680 1.217 1.00 93.19 87 LEU A CA 1
ATOM 642 C C . LEU A 1 87 ? -1.071 -8.757 2.266 1.00 93.19 87 LEU A C 1
ATOM 644 O O . LEU A 1 87 ? -1.516 -8.423 3.360 1.00 93.19 87 LEU A O 1
ATOM 648 N N . CYS A 1 88 ? -0.755 -10.022 1.983 1.00 93.31 88 CYS A N 1
ATOM 649 C CA . CYS A 1 88 ? -0.862 -11.100 2.965 1.00 93.31 88 CYS A CA 1
ATOM 650 C C . CYS A 1 88 ? -0.047 -10.789 4.226 1.00 93.31 88 CYS A C 1
ATOM 652 O O . CYS A 1 88 ? -0.553 -10.927 5.341 1.00 93.31 88 CYS A O 1
ATOM 654 N N . PHE A 1 89 ? 1.186 -10.308 4.059 1.00 93.06 89 PHE A N 1
ATOM 655 C CA . PHE A 1 89 ? 2.035 -9.922 5.180 1.00 93.06 89 PHE A CA 1
ATOM 656 C C . PHE A 1 89 ? 1.481 -8.706 5.940 1.00 93.06 89 PHE A C 1
ATOM 658 O O . PHE A 1 89 ? 1.426 -8.710 7.171 1.00 93.06 89 PHE A O 1
ATOM 665 N N . SER A 1 90 ? 0.997 -7.686 5.228 1.00 93.50 90 SER A N 1
ATOM 666 C CA . SER A 1 90 ? 0.377 -6.503 5.830 1.00 93.50 90 SER A CA 1
ATOM 667 C C . SER A 1 90 ? -0.903 -6.839 6.595 1.00 93.50 90 SER A C 1
ATOM 669 O O . SER A 1 90 ? -1.087 -6.351 7.709 1.00 93.50 90 SER A O 1
ATOM 671 N N . PHE A 1 91 ? -1.768 -7.703 6.055 1.00 91.94 91 PHE A N 1
ATOM 672 C CA . PHE A 1 91 ? -2.966 -8.180 6.750 1.00 91.94 91 PHE A CA 1
ATOM 673 C C . PHE A 1 91 ? -2.617 -9.012 7.980 1.00 91.94 91 PHE A C 1
ATOM 675 O O . PHE A 1 91 ? -3.254 -8.849 9.020 1.00 91.94 91 PHE A O 1
ATOM 682 N N . PHE A 1 92 ? -1.586 -9.855 7.899 1.00 93.75 92 PHE A N 1
ATOM 683 C CA . PHE A 1 92 ? -1.096 -10.599 9.053 1.00 93.75 92 PHE A CA 1
ATOM 684 C C . PHE A 1 92 ? -0.650 -9.650 10.175 1.00 93.75 92 PHE A C 1
ATOM 686 O O . PHE A 1 92 ? -1.152 -9.749 11.295 1.00 93.75 92 PHE A O 1
ATOM 693 N N . LEU A 1 93 ? 0.196 -8.660 9.876 1.00 92.06 93 LEU A N 1
ATOM 694 C CA . LEU A 1 93 ? 0.612 -7.650 10.856 1.00 92.06 93 LEU A CA 1
ATOM 695 C C . LEU A 1 93 ? -0.571 -6.855 11.426 1.00 92.06 93 LEU A C 1
ATOM 697 O O . LEU A 1 93 ? -0.658 -6.665 12.642 1.00 92.06 93 LEU A O 1
ATOM 701 N N . ALA A 1 94 ? -1.497 -6.425 10.566 1.00 90.44 94 ALA A N 1
ATOM 702 C CA . ALA A 1 94 ? -2.697 -5.708 10.980 1.00 90.44 94 ALA A CA 1
ATOM 703 C C . ALA A 1 94 ? -3.567 -6.563 11.917 1.00 90.44 94 ALA A C 1
ATOM 705 O O . ALA A 1 94 ? -4.081 -6.060 12.914 1.00 90.44 94 ALA A O 1
ATOM 706 N N . SER A 1 95 ? -3.689 -7.868 11.652 1.00 90.88 95 SER A N 1
ATOM 707 C CA . SER A 1 95 ? -4.439 -8.797 12.504 1.00 90.88 95 SER A CA 1
ATOM 708 C C . SER A 1 95 ? -3.804 -8.975 13.884 1.00 90.88 95 SER A C 1
ATOM 710 O O . SER A 1 95 ? -4.509 -8.878 14.889 1.00 90.88 95 SER A O 1
ATOM 712 N N . VAL A 1 96 ? -2.477 -9.139 13.957 1.00 91.94 96 VAL A N 1
ATOM 713 C CA . VAL A 1 96 ? -1.739 -9.239 15.226 1.00 91.94 96 VAL A CA 1
ATOM 714 C C . VAL A 1 96 ? -1.924 -7.956 16.033 1.00 91.94 96 VAL A C 1
ATOM 716 O O . VAL A 1 96 ? -2.284 -8.004 17.210 1.00 91.94 96 VAL A O 1
ATOM 719 N N . ALA A 1 97 ? -1.761 -6.797 15.391 1.00 89.06 97 ALA A N 1
ATOM 720 C CA . ALA A 1 97 ? -1.996 -5.511 16.034 1.00 89.06 97 ALA A CA 1
ATOM 721 C C . ALA A 1 97 ? -3.457 -5.349 16.490 1.00 89.06 97 ALA A C 1
ATOM 723 O O . ALA A 1 97 ? -3.717 -4.821 17.572 1.00 89.06 97 ALA A O 1
ATOM 724 N N . GLY A 1 98 ? -4.417 -5.831 15.697 1.00 87.81 98 GLY A N 1
ATOM 725 C CA . GLY A 1 98 ? -5.837 -5.835 16.035 1.00 87.81 98 GLY A CA 1
ATOM 726 C C . GLY A 1 98 ? -6.137 -6.664 17.285 1.00 87.81 98 GLY A C 1
ATOM 727 O O . GLY A 1 98 ? -6.850 -6.192 18.170 1.00 87.81 98 GLY A O 1
ATOM 728 N N . ILE A 1 99 ? -5.545 -7.856 17.403 1.00 89.06 99 ILE A N 1
ATOM 729 C CA . ILE A 1 99 ? -5.662 -8.713 18.592 1.00 89.06 99 ILE A CA 1
ATOM 730 C C . ILE A 1 99 ? -5.082 -8.004 19.819 1.00 89.06 99 ILE A C 1
ATOM 732 O O . ILE A 1 99 ? -5.746 -7.943 20.851 1.00 89.06 99 ILE A O 1
ATOM 736 N N . ILE A 1 100 ? -3.892 -7.404 19.704 1.00 87.75 100 ILE A N 1
ATOM 737 C CA . ILE A 1 100 ? -3.266 -6.650 20.804 1.00 87.75 100 ILE A CA 1
ATOM 738 C C . ILE A 1 100 ? -4.182 -5.508 21.265 1.00 87.75 100 ILE A C 1
ATOM 740 O O . ILE A 1 100 ? -4.424 -5.355 22.461 1.00 87.75 100 ILE A O 1
ATOM 744 N N . LEU A 1 101 ? -4.761 -4.738 20.339 1.00 86.62 101 LEU A N 1
ATOM 745 C CA . LEU A 1 101 ? -5.687 -3.656 20.691 1.00 86.62 101 LEU A CA 1
ATOM 746 C C . LEU A 1 101 ? -6.965 -4.156 21.374 1.00 86.62 101 LEU A C 1
ATOM 748 O O . LEU A 1 101 ? -7.470 -3.480 22.274 1.00 86.62 101 LEU A O 1
ATOM 752 N N . LEU A 1 102 ? -7.489 -5.315 20.965 1.00 86.69 102 LEU A N 1
ATOM 753 C CA . LEU A 1 102 ? -8.639 -5.942 21.620 1.00 86.69 102 LEU A CA 1
ATOM 754 C C . LEU A 1 102 ? -8.295 -6.376 23.050 1.00 86.69 102 LEU A C 1
ATOM 756 O O . LEU A 1 102 ? -9.076 -6.109 23.961 1.00 86.69 102 LEU A O 1
ATOM 760 N N . LEU A 1 103 ? -7.115 -6.968 23.260 1.00 88.31 103 LEU A N 1
ATOM 761 C CA . LEU A 1 103 ? -6.619 -7.340 24.591 1.00 88.31 103 LEU A CA 1
ATOM 762 C C . LEU A 1 103 ? -6.402 -6.115 25.493 1.00 88.31 103 LEU A C 1
ATOM 764 O O . LEU A 1 103 ? -6.654 -6.180 26.691 1.00 88.31 103 LEU A O 1
ATOM 768 N N . MET A 1 104 ? -6.020 -4.971 24.918 1.00 87.06 104 MET A N 1
ATOM 769 C CA . MET A 1 104 ? -5.910 -3.684 25.620 1.00 87.06 104 MET A CA 1
ATOM 770 C C . MET A 1 104 ? -7.269 -3.002 25.887 1.00 87.06 104 MET A C 1
ATOM 772 O O . MET A 1 104 ? -7.310 -1.849 26.316 1.00 87.06 104 MET A O 1
ATOM 776 N N . GLY A 1 105 ? -8.393 -3.672 25.611 1.00 80.31 105 GLY A N 1
ATOM 777 C CA . GLY A 1 105 ? -9.734 -3.174 25.922 1.00 80.31 105 GLY A CA 1
ATOM 778 C C . GLY A 1 105 ? -10.246 -2.076 24.984 1.00 80.31 105 GLY A C 1
ATOM 779 O O . GLY A 1 105 ? -11.178 -1.347 25.336 1.00 80.31 105 GLY A O 1
ATOM 780 N N . ARG A 1 106 ? -9.669 -1.913 23.782 1.00 76.88 106 ARG A N 1
ATOM 781 C CA . ARG A 1 106 ? -10.193 -0.944 22.803 1.00 76.88 106 ARG A CA 1
ATOM 782 C C . ARG A 1 106 ? -11.550 -1.404 22.263 1.00 76.88 106 ARG A C 1
ATOM 784 O O . ARG A 1 106 ? -11.754 -2.572 21.944 1.00 76.88 106 ARG A O 1
ATOM 791 N N . LYS A 1 107 ? -12.490 -0.458 22.138 1.00 71.81 107 LYS A N 1
ATOM 792 C CA . LYS A 1 107 ? -13.859 -0.723 21.664 1.00 71.81 107 LYS A CA 1
ATOM 793 C C . LYS A 1 107 ? -13.862 -1.303 20.243 1.00 71.81 107 LYS A C 1
ATOM 795 O O . LYS A 1 107 ? -13.151 -0.808 19.363 1.00 71.81 107 LYS A O 1
ATOM 800 N N . LYS A 1 108 ? -14.740 -2.288 20.006 1.00 58.72 108 LYS A N 1
ATOM 801 C CA . LYS A 1 108 ? -15.113 -2.749 18.658 1.00 58.72 108 LYS A CA 1
ATOM 802 C C . LYS A 1 108 ? -15.542 -1.531 17.824 1.00 58.72 108 LYS A C 1
ATOM 804 O O . LYS A 1 108 ? -16.417 -0.785 18.251 1.00 58.72 108 LYS A O 1
ATOM 809 N N . GLY A 1 109 ? -14.889 -1.304 16.682 1.00 58.94 109 GLY A N 1
ATOM 810 C CA . GLY A 1 109 ? -15.136 -0.147 15.806 1.00 58.94 109 GLY A CA 1
ATOM 811 C C . GLY A 1 109 ? -14.006 0.890 15.743 1.00 58.94 109 GLY A C 1
ATOM 812 O O . GLY A 1 109 ? -14.125 1.879 15.021 1.00 58.94 109 GLY A O 1
ATOM 813 N N . TYR A 1 110 ? -12.888 0.686 16.450 1.00 66.12 110 TYR A N 1
ATOM 814 C CA . TYR A 1 110 ? -11.689 1.494 16.220 1.00 66.12 110 TYR A CA 1
ATOM 815 C C . TYR A 1 110 ? -11.172 1.274 14.788 1.00 66.12 110 TYR A C 1
ATOM 817 O O . TYR A 1 110 ? -10.676 0.197 14.467 1.00 66.12 110 TYR A O 1
ATOM 825 N N . ARG A 1 111 ? -11.273 2.297 13.925 1.00 68.44 111 ARG A N 1
ATOM 826 C CA . ARG A 1 111 ? -10.604 2.295 12.613 1.00 68.44 111 ARG A CA 1
ATOM 827 C C . ARG A 1 111 ? -9.093 2.262 12.822 1.00 68.44 111 ARG A C 1
ATOM 829 O O . ARG A 1 111 ? -8.527 3.260 13.286 1.00 68.44 111 ARG A O 1
ATOM 836 N N . MET A 1 112 ? -8.499 1.113 12.525 1.00 74.38 112 MET A N 1
ATOM 837 C CA . MET A 1 112 ? -7.061 0.898 12.453 1.00 74.38 112 MET A CA 1
ATOM 838 C C . MET A 1 112 ? -6.538 1.449 11.124 1.00 74.38 112 MET A C 1
ATOM 840 O O . MET A 1 112 ? -7.182 1.264 10.095 1.00 74.38 112 MET A O 1
ATOM 844 N N . ALA A 1 113 ? -5.403 2.143 11.173 1.00 82.75 113 ALA A N 1
ATOM 845 C CA . ALA A 1 113 ? -4.707 2.637 9.991 1.00 82.75 113 ALA A CA 1
ATOM 846 C C . ALA A 1 113 ? -4.044 1.451 9.270 1.00 82.75 113 ALA A C 1
ATOM 848 O O . ALA A 1 113 ? -3.253 0.745 9.894 1.00 82.75 113 ALA A O 1
ATOM 849 N N . PHE A 1 114 ? -4.382 1.194 8.005 1.00 84.94 114 PHE A N 1
ATOM 850 C CA . PHE A 1 114 ? -3.879 0.042 7.246 1.00 84.94 114 PHE A CA 1
ATOM 851 C C . PHE A 1 114 ? -2.564 0.344 6.517 1.00 84.94 114 PHE A C 1
ATOM 853 O O . PHE A 1 114 ? -1.684 -0.516 6.428 1.00 84.94 114 PHE A O 1
ATOM 860 N N . VAL A 1 115 ? -2.382 1.590 6.069 1.00 88.12 115 VAL A N 1
ATOM 861 C CA . VAL A 1 115 ? -1.205 2.020 5.300 1.00 88.12 115 VAL A CA 1
ATOM 862 C C . VAL A 1 115 ? 0.128 1.766 6.020 1.00 88.12 115 VAL A C 1
ATOM 864 O O . VAL A 1 115 ? 1.054 1.304 5.357 1.00 88.12 115 VAL A O 1
ATOM 867 N N . PRO A 1 116 ? 0.267 1.956 7.349 1.00 89.88 116 PRO A N 1
ATOM 868 C CA . PRO A 1 116 ? 1.511 1.630 8.047 1.00 89.88 116 PRO A CA 1
ATOM 869 C C . PRO A 1 116 ? 1.962 0.175 7.848 1.00 89.88 116 PRO A C 1
ATOM 871 O O . PRO A 1 116 ? 3.154 -0.088 7.689 1.00 89.88 116 PRO A O 1
ATOM 874 N N . TYR A 1 117 ? 1.022 -0.773 7.803 1.00 93.00 117 TYR A N 1
ATOM 875 C CA . TYR A 1 117 ? 1.329 -2.190 7.589 1.00 93.00 117 TYR A CA 1
ATOM 876 C C . TYR A 1 117 ? 1.711 -2.484 6.136 1.00 93.00 117 TYR A C 1
ATOM 878 O O . TYR A 1 117 ? 2.565 -3.339 5.891 1.00 93.00 117 TYR A O 1
ATOM 886 N N . ILE A 1 118 ? 1.126 -1.761 5.175 1.00 93.12 118 ILE A N 1
ATOM 887 C CA . ILE A 1 118 ? 1.552 -1.777 3.766 1.00 93.12 118 ILE A CA 1
ATOM 888 C C . ILE A 1 118 ? 2.993 -1.276 3.652 1.00 93.12 118 ILE A C 1
ATOM 890 O O . ILE A 1 118 ? 3.813 -1.917 3.001 1.00 93.12 118 ILE A O 1
ATOM 894 N N . THR A 1 119 ? 3.331 -0.173 4.323 1.00 93.81 119 THR A N 1
ATOM 895 C CA . THR A 1 119 ? 4.683 0.402 4.295 1.00 93.81 119 THR A CA 1
ATOM 896 C C . THR A 1 119 ? 5.725 -0.580 4.826 1.00 93.81 119 THR A C 1
ATOM 898 O O . THR A 1 119 ? 6.771 -0.751 4.204 1.00 93.81 119 THR A O 1
ATOM 901 N N . ILE A 1 120 ? 5.434 -1.280 5.929 1.00 93.44 120 ILE A N 1
ATOM 902 C CA . ILE A 1 120 ? 6.325 -2.326 6.458 1.00 93.44 120 ILE A CA 1
ATOM 903 C C . ILE A 1 120 ? 6.474 -3.471 5.446 1.00 93.44 120 ILE A C 1
ATOM 905 O O . ILE A 1 120 ? 7.591 -3.913 5.184 1.00 93.44 120 ILE A O 1
ATOM 909 N N . GLY A 1 121 ? 5.372 -3.921 4.836 1.00 93.56 121 GLY A N 1
ATOM 910 C CA . GLY A 1 121 ? 5.406 -4.947 3.790 1.00 93.56 121 GLY A CA 1
ATOM 911 C C . GLY A 1 121 ? 6.243 -4.535 2.575 1.00 93.56 121 GLY A C 1
ATOM 912 O O . GLY A 1 121 ? 7.016 -5.337 2.056 1.00 93.56 121 GLY A O 1
ATOM 913 N N . TYR A 1 122 ? 6.164 -3.267 2.167 1.00 94.06 122 TYR A N 1
ATOM 914 C CA . TYR A 1 122 ? 6.964 -2.723 1.072 1.00 94.06 122 TYR A CA 1
ATOM 915 C C . TYR A 1 122 ? 8.462 -2.672 1.404 1.00 94.06 122 TYR A C 1
ATOM 917 O O . TYR A 1 122 ? 9.288 -3.032 0.566 1.00 94.06 122 TYR A O 1
ATOM 925 N N . ILE A 1 123 ? 8.825 -2.279 2.632 1.00 93.75 123 ILE A N 1
ATOM 926 C CA . ILE A 1 123 ? 10.220 -2.308 3.105 1.00 93.75 123 ILE A CA 1
ATOM 927 C C . ILE A 1 123 ? 10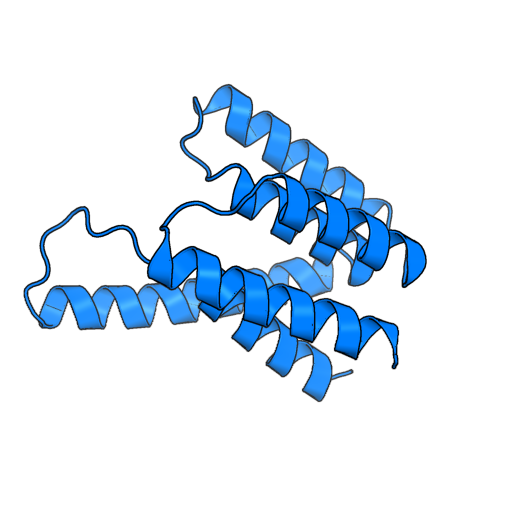.758 -3.740 3.076 1.00 93.75 123 ILE A C 1
ATOM 929 O O . ILE A 1 123 ? 11.856 -3.968 2.572 1.00 93.75 123 ILE A O 1
ATOM 933 N N . MET A 1 124 ? 9.974 -4.704 3.567 1.00 92.50 124 MET A N 1
ATOM 934 C CA . MET A 1 124 ? 10.351 -6.117 3.537 1.00 92.50 124 MET A CA 1
ATOM 935 C C . MET A 1 124 ? 10.569 -6.599 2.104 1.00 92.50 124 MET A C 1
ATOM 937 O O . MET A 1 124 ? 11.621 -7.157 1.815 1.00 92.50 124 MET A O 1
ATOM 941 N N . TRP A 1 125 ? 9.632 -6.332 1.190 1.00 93.31 125 TRP A N 1
ATOM 942 C CA . TRP A 1 125 ? 9.800 -6.693 -0.220 1.00 93.31 125 TRP A CA 1
ATOM 943 C C . TRP A 1 125 ? 11.065 -6.086 -0.831 1.00 93.31 125 TRP A C 1
ATOM 945 O O . TRP A 1 125 ? 11.794 -6.778 -1.535 1.00 93.31 125 TRP A O 1
ATOM 955 N N . TRP A 1 126 ? 11.364 -4.818 -0.537 1.00 91.38 126 TRP A N 1
ATOM 956 C CA . TRP A 1 126 ? 12.570 -4.177 -1.053 1.00 91.38 126 TRP A CA 1
ATOM 957 C C . TRP A 1 126 ? 13.840 -4.872 -0.545 1.00 91.38 126 TRP A C 1
ATOM 959 O O . TRP A 1 126 ? 14.745 -5.111 -1.333 1.00 91.38 126 TRP A O 1
ATOM 969 N N . ILE A 1 127 ? 13.913 -5.274 0.724 1.00 89.88 127 ILE A N 1
ATOM 970 C CA . ILE A 1 127 ? 15.092 -5.992 1.245 1.00 89.88 127 ILE A CA 1
ATOM 971 C C . ILE A 1 127 ? 15.355 -7.301 0.474 1.00 89.88 127 ILE A C 1
ATOM 973 O O . ILE A 1 127 ? 16.509 -7.695 0.321 1.00 89.88 127 ILE A O 1
ATOM 977 N N . TYR A 1 128 ? 14.307 -7.953 -0.034 1.00 85.56 128 TYR A N 1
ATOM 978 C CA . TYR A 1 128 ? 14.415 -9.208 -0.780 1.00 85.56 128 TYR A CA 1
ATOM 979 C C . TYR A 1 128 ? 14.743 -9.047 -2.280 1.00 85.56 128 TYR A C 1
ATOM 981 O O . TYR A 1 128 ? 15.083 -10.052 -2.905 1.00 85.56 128 TYR A O 1
ATOM 989 N N . VAL A 1 129 ? 14.643 -7.838 -2.862 1.00 83.44 129 VAL A N 1
ATOM 990 C CA . VAL A 1 129 ? 14.774 -7.576 -4.319 1.00 83.44 129 VAL A CA 1
ATOM 991 C C . VAL A 1 129 ? 15.799 -6.494 -4.635 1.00 83.44 129 VAL A C 1
ATOM 993 O O . VAL A 1 129 ? 16.755 -6.801 -5.375 1.00 83.44 129 VAL A O 1
#

Sequence (129 aa):
MLWKVIILLLLIYMSCEDIIKKRISVLLGSLLIITAAAGGFNLSGLAAGFVLYLLMKITGDGIGGGDVLIITGLGLYMGVVELMYLLCFSFFLASVAGIILLLMGRKKGYRMAFVPYITIGYIMWWIYV

Radius of gyration: 14.4 Å; chains: 1; bounding box: 38×25×43 Å

Secondary structure (DSSP, 8-state):
-HHHHHHHHHHHHHHHHHHHHSS--HHHHHHHHHHHHHH---HHHHHHHHHHHHHHHHTTS-S-HHHHHHHHHHHHHH-HHHHHHHHHHHHHHHHHHHHHHHHTTPPTT----SHHHHHHHHHHHHHH-

Foldseek 3Di:
DVLLVVLLVLLVVQLVCCVPVVARDVVSLVVLQVSLLVQAADPQLQVVLVVVVVVCVVVVNPDRPSVSSNSSSCCGNPNDVLSVQLVVQLVVVVVVVVVVCVVVVDDDPPSDRSSVSSSVSSVVSVVVD

pLDDT: mean 86.06, std 8.36, range [58.72, 94.31]